Protein AF-A0A7R9MLM1-F1 (afdb_monomer_lite)

Radius of gyration: 20.59 Å; chains: 1; bounding box: 39×46×53 Å

Secondary structure (DSSP, 8-state):
----TTTTSHHHHHHHHHHHHT--HHHHHHHHHSHHHHHHHHHHHHHHHT--TTPP-SS----BTTB--HHHHHHHHHHHHHHHHHH--S---GGGS-SHHHHHHH--S-S-PPPPP----

Foldseek 3Di:
DDDDPVVVPCLVSLVVVCVVVVHDNVVVVCCCVDPNVVVVVVVVVVVLCPDVVPNDDDPPFDADPNDGDPVLVVCCVVPVLQSCLVVDPDDRPPSSVDDPVVVVVVPPDDDDDDDDDDPDD

Structure (mmCIF, N/CA/C/O backbone):
data_AF-A0A7R9MLM1-F1
#
_entry.id   AF-A0A7R9MLM1-F1
#
loop_
_atom_site.group_PDB
_atom_site.id
_atom_site.type_symbol
_atom_site.label_atom_id
_atom_site.label_alt_id
_atom_site.label_comp_id
_atom_site.label_asym_id
_atom_site.label_entity_id
_atom_site.label_seq_id
_atom_site.pdbx_PDB_ins_code
_atom_site.Cartn_x
_atom_site.Cartn_y
_atom_site.Cartn_z
_atom_site.occupancy
_atom_site.B_iso_or_equiv
_atom_site.auth_seq_id
_atom_site.auth_comp_id
_atom_site.auth_asym_id
_atom_site.auth_atom_id
_atom_site.pdbx_PDB_model_num
ATOM 1 N N . MET A 1 1 ? 12.979 8.274 7.847 1.00 55.12 1 MET A N 1
ATOM 2 C CA . MET A 1 1 ? 12.009 7.830 6.824 1.00 55.12 1 MET A CA 1
ATOM 3 C C . MET A 1 1 ? 12.625 8.142 5.475 1.00 55.12 1 MET A C 1
ATOM 5 O O . MET A 1 1 ? 13.051 9.275 5.296 1.00 55.12 1 MET A O 1
ATOM 9 N N . TYR A 1 2 ? 12.780 7.151 4.598 1.00 66.75 2 TYR A N 1
ATOM 10 C CA . TYR A 1 2 ? 13.351 7.369 3.266 1.00 66.75 2 TYR A CA 1
ATOM 11 C C . TYR A 1 2 ? 12.462 8.353 2.502 1.00 66.75 2 TYR A C 1
ATOM 13 O O . TYR A 1 2 ? 11.253 8.144 2.411 1.00 66.75 2 TYR A O 1
ATOM 21 N N . SER A 1 3 ? 13.038 9.449 2.019 1.00 74.50 3 SER A N 1
ATOM 22 C CA . SER A 1 3 ? 12.321 10.452 1.240 1.00 74.50 3 SER A CA 1
ATOM 23 C C . SER A 1 3 ? 13.176 10.883 0.057 1.00 74.50 3 SER A C 1
ATOM 25 O O . SER A 1 3 ? 14.368 11.155 0.188 1.00 74.50 3 SER A O 1
ATOM 27 N N . SER A 1 4 ? 12.556 10.920 -1.118 1.00 84.44 4 SER A N 1
ATOM 28 C CA . SER A 1 4 ? 13.161 11.458 -2.330 1.00 84.44 4 SER A CA 1
ATOM 29 C C . SER A 1 4 ? 12.652 12.880 -2.539 1.00 84.44 4 SER A C 1
ATOM 31 O O . SER A 1 4 ? 11.447 13.137 -2.471 1.00 84.44 4 SER A O 1
ATOM 33 N N . LYS A 1 5 ? 13.555 13.815 -2.853 1.00 90.50 5 LYS A N 1
ATOM 34 C CA . LYS A 1 5 ? 13.168 15.164 -3.309 1.00 90.50 5 LYS A CA 1
ATOM 35 C C . LYS A 1 5 ? 12.452 15.122 -4.665 1.00 90.50 5 LYS A C 1
ATOM 37 O O . LYS A 1 5 ? 11.771 16.074 -5.029 1.00 90.50 5 LYS A O 1
ATOM 42 N N . ASN A 1 6 ? 12.569 14.000 -5.372 1.00 91.06 6 ASN A N 1
ATOM 43 C CA . ASN A 1 6 ? 11.951 13.718 -6.657 1.00 91.06 6 ASN A CA 1
ATOM 44 C C . ASN A 1 6 ? 10.641 12.927 -6.514 1.00 91.06 6 ASN A C 1
ATOM 46 O O . ASN A 1 6 ? 10.254 12.237 -7.449 1.00 91.06 6 ASN A O 1
ATOM 50 N N . TYR A 1 7 ? 9.927 13.022 -5.384 1.00 87.50 7 TYR A N 1
ATOM 51 C CA . TYR A 1 7 ? 8.660 12.299 -5.169 1.00 87.50 7 TYR A CA 1
ATOM 52 C C . TYR A 1 7 ? 7.611 12.541 -6.273 1.00 87.50 7 TYR A C 1
ATOM 54 O O . TYR A 1 7 ? 6.790 11.671 -6.549 1.00 87.50 7 TYR A O 1
ATOM 62 N N . SER A 1 8 ? 7.651 13.704 -6.933 1.00 92.44 8 SER A N 1
ATOM 63 C CA . SER A 1 8 ? 6.791 14.049 -8.073 1.00 92.44 8 SER A CA 1
ATOM 64 C C . SER A 1 8 ? 7.210 13.387 -9.392 1.00 92.44 8 SER A C 1
ATOM 66 O O . SER A 1 8 ? 6.484 13.467 -10.381 1.00 92.44 8 SER A O 1
ATOM 68 N N . LYS A 1 9 ? 8.366 12.716 -9.418 1.00 95.06 9 LYS A N 1
ATOM 69 C CA . LYS A 1 9 ? 8.929 11.964 -10.545 1.00 95.06 9 LYS A CA 1
ATOM 70 C C . LYS A 1 9 ? 9.139 10.503 -10.122 1.00 95.06 9 LYS A C 1
ATOM 72 O O . LYS A 1 9 ? 10.261 10.120 -9.788 1.00 95.06 9 LYS A O 1
ATOM 77 N N . PRO A 1 10 ? 8.086 9.664 -10.157 1.00 90.94 10 PRO A N 1
ATOM 78 C CA . PRO A 1 10 ? 8.118 8.324 -9.575 1.00 90.94 10 PRO A CA 1
ATOM 79 C C . PRO A 1 10 ? 9.257 7.432 -10.074 1.00 90.94 10 PRO A C 1
ATOM 81 O O . PRO A 1 10 ? 9.832 6.714 -9.270 1.00 90.94 10 PRO A O 1
ATOM 84 N N . ALA A 1 11 ? 9.628 7.503 -11.358 1.00 92.00 11 ALA A N 1
ATOM 85 C CA . ALA A 1 11 ? 10.742 6.717 -11.899 1.00 92.00 11 ALA A CA 1
ATOM 86 C C . ALA A 1 11 ? 12.098 7.116 -11.285 1.00 92.00 11 ALA A C 1
ATOM 88 O O . ALA A 1 11 ? 12.869 6.251 -10.887 1.00 92.00 11 ALA A O 1
ATOM 89 N N . VAL A 1 12 ? 12.346 8.421 -11.133 1.00 94.56 12 VAL A N 1
ATOM 90 C CA . VAL A 1 12 ? 13.576 8.944 -10.513 1.00 94.56 12 VAL A CA 1
ATOM 91 C C . VAL A 1 12 ? 13.614 8.584 -9.029 1.00 94.56 12 VAL A C 1
ATOM 93 O O . VAL A 1 12 ? 14.611 8.068 -8.533 1.00 94.56 12 VAL A O 1
ATOM 96 N N . ALA A 1 13 ? 12.503 8.795 -8.319 1.00 95.06 13 ALA A N 1
ATOM 97 C CA . ALA A 1 13 ? 12.398 8.407 -6.916 1.00 95.06 13 ALA A CA 1
ATOM 98 C C . ALA A 1 13 ? 12.552 6.888 -6.719 1.00 95.06 13 ALA A C 1
ATOM 100 O O . ALA A 1 13 ? 13.145 6.459 -5.732 1.00 95.06 13 ALA A O 1
ATOM 101 N N . ALA A 1 14 ? 12.038 6.069 -7.642 1.00 94.12 14 ALA A N 1
ATOM 102 C CA . ALA A 1 14 ? 12.149 4.616 -7.573 1.00 94.12 14 ALA A CA 1
ATOM 103 C C . ALA A 1 14 ? 13.601 4.143 -7.723 1.00 94.12 14 ALA A C 1
ATOM 105 O O . ALA A 1 14 ? 14.022 3.282 -6.952 1.00 94.12 14 ALA A O 1
ATOM 106 N N . GLU A 1 15 ? 14.380 4.723 -8.635 1.00 95.56 15 GLU A N 1
ATOM 107 C CA . GLU A 1 15 ? 15.812 4.427 -8.787 1.00 95.56 15 GLU A CA 1
ATOM 108 C C . GLU A 1 15 ? 16.615 4.799 -7.529 1.00 95.56 15 GLU A C 1
ATOM 110 O O . GLU A 1 15 ? 17.372 3.981 -6.989 1.00 95.56 15 GLU A O 1
ATOM 115 N N . GLU A 1 16 ? 16.393 6.006 -6.999 1.00 94.69 16 GLU A N 1
ATOM 116 C CA . GLU A 1 16 ? 17.035 6.480 -5.767 1.00 94.69 16 GLU A CA 1
ATOM 117 C C . GLU A 1 16 ? 16.718 5.569 -4.573 1.00 94.69 16 GLU A C 1
ATOM 119 O O . GLU A 1 16 ? 17.617 5.165 -3.828 1.00 94.69 16 GLU A O 1
ATOM 124 N N . CYS A 1 17 ? 15.440 5.228 -4.387 1.00 94.19 17 CYS A N 1
ATOM 125 C CA . CYS A 1 17 ? 14.990 4.355 -3.305 1.00 94.19 17 CYS A CA 1
ATOM 126 C C . CYS A 1 17 ? 15.513 2.926 -3.471 1.00 94.19 17 CYS A C 1
ATOM 128 O O . CYS A 1 17 ? 15.927 2.321 -2.483 1.00 94.19 17 CYS A O 1
ATOM 130 N N . SER A 1 18 ? 15.534 2.394 -4.696 1.00 95.12 18 SER A N 1
ATOM 131 C CA . SER A 1 18 ? 16.073 1.056 -4.977 1.00 95.12 18 SER A CA 1
ATOM 132 C C . SER A 1 18 ? 17.540 0.976 -4.573 1.00 95.12 18 SER A C 1
ATOM 134 O O . SER A 1 18 ? 17.930 0.046 -3.872 1.00 95.12 18 SER A O 1
ATOM 136 N N . THR A 1 19 ? 18.324 2.008 -4.892 1.00 92.94 19 THR A N 1
ATOM 137 C CA . THR A 1 19 ? 19.733 2.102 -4.489 1.00 92.94 19 THR A CA 1
ATOM 138 C C . THR A 1 19 ? 19.890 2.141 -2.965 1.00 92.94 19 THR A C 1
ATOM 140 O O . THR A 1 19 ? 20.679 1.381 -2.402 1.00 92.94 19 THR A O 1
ATOM 143 N N . GLN A 1 20 ? 19.110 2.977 -2.270 1.00 92.81 20 GLN A N 1
ATOM 144 C CA . GLN A 1 20 ? 19.156 3.088 -0.803 1.00 92.81 20 GLN A CA 1
ATOM 145 C C . GLN A 1 20 ? 18.770 1.781 -0.095 1.00 92.81 20 GLN A C 1
ATOM 147 O O . GLN A 1 20 ? 19.349 1.440 0.938 1.00 92.81 20 GLN A O 1
ATOM 152 N N . LEU A 1 21 ? 17.807 1.048 -0.657 1.00 94.56 21 LEU A N 1
ATOM 153 C CA . LEU A 1 21 ? 17.312 -0.226 -0.132 1.00 94.56 21 LEU A CA 1
ATOM 154 C C . LEU A 1 21 ? 18.092 -1.441 -0.659 1.00 94.56 21 LEU A C 1
ATOM 156 O O . LEU A 1 21 ? 17.808 -2.561 -0.242 1.00 94.56 21 LEU A O 1
ATOM 160 N N . LYS A 1 22 ? 19.095 -1.225 -1.522 1.00 96.25 22 LYS A N 1
ATOM 161 C CA . LYS A 1 22 ? 19.915 -2.267 -2.165 1.00 96.25 22 LYS A CA 1
ATOM 162 C C . LYS A 1 22 ? 19.095 -3.265 -2.995 1.00 96.25 22 LYS A C 1
ATOM 164 O O . LYS A 1 22 ? 19.420 -4.450 -3.045 1.00 96.25 22 LYS A O 1
ATOM 169 N N . PHE A 1 23 ? 18.040 -2.785 -3.647 1.00 96.06 23 PHE A N 1
ATOM 170 C CA . PHE A 1 23 ? 17.311 -3.532 -4.667 1.00 96.06 23 PHE A CA 1
ATOM 171 C C . PHE A 1 23 ? 17.918 -3.306 -6.056 1.00 96.06 23 PHE A C 1
ATOM 173 O O . PHE A 1 23 ? 18.446 -2.232 -6.344 1.00 96.06 23 PHE A O 1
ATOM 180 N N . ASP A 1 24 ? 17.808 -4.311 -6.927 1.00 97.44 24 ASP A N 1
ATOM 181 C CA . ASP A 1 24 ? 18.233 -4.209 -8.324 1.00 97.44 24 ASP A CA 1
ATOM 182 C C . ASP A 1 24 ? 17.259 -3.329 -9.120 1.00 97.44 24 ASP A C 1
ATOM 184 O O . ASP A 1 24 ? 16.157 -3.746 -9.490 1.00 97.44 24 ASP A O 1
ATOM 188 N N . TRP A 1 25 ? 17.681 -2.091 -9.382 1.00 96.00 25 TRP A N 1
ATOM 189 C CA . TRP A 1 25 ? 16.912 -1.144 -10.181 1.00 96.00 25 TRP A CA 1
ATOM 190 C C . TRP A 1 25 ? 16.686 -1.629 -11.616 1.00 96.00 25 TRP A C 1
ATOM 192 O O . TRP A 1 25 ? 15.593 -1.436 -12.147 1.00 96.00 25 TRP A O 1
ATOM 202 N N . SER A 1 26 ? 17.674 -2.283 -12.235 1.00 97.38 26 SER A N 1
ATOM 203 C CA . SER A 1 26 ? 17.564 -2.749 -13.621 1.00 97.38 26 SER A CA 1
ATOM 204 C C . SER A 1 26 ? 16.422 -3.751 -13.750 1.00 97.38 26 SER A C 1
ATOM 206 O O . SER A 1 26 ? 15.544 -3.580 -14.595 1.00 97.38 26 SER A O 1
ATOM 208 N N . ALA A 1 27 ? 16.372 -4.734 -12.847 1.00 97.81 27 ALA A N 1
ATOM 209 C CA . ALA A 1 27 ? 15.297 -5.722 -12.807 1.00 97.81 27 ALA A CA 1
ATOM 210 C C . ALA A 1 27 ? 13.917 -5.088 -12.533 1.00 97.81 27 ALA A C 1
ATOM 212 O O . ALA A 1 27 ? 12.921 -5.459 -13.163 1.00 97.81 27 ALA A O 1
ATOM 213 N N . ILE A 1 28 ? 13.836 -4.110 -11.620 1.00 97.00 28 ILE A N 1
ATOM 214 C CA . ILE A 1 28 ? 12.581 -3.395 -11.323 1.00 97.00 28 ILE A CA 1
ATOM 215 C C . ILE A 1 28 ? 12.102 -2.608 -12.546 1.00 97.00 28 ILE A C 1
ATOM 217 O O . ILE A 1 28 ? 10.926 -2.694 -12.907 1.00 97.00 28 ILE A O 1
ATOM 221 N N . ASN A 1 29 ? 12.990 -1.853 -13.192 1.00 96.81 29 ASN A N 1
ATOM 222 C CA . ASN A 1 29 ? 12.650 -1.014 -14.335 1.00 96.81 29 ASN A CA 1
ATOM 223 C C . ASN A 1 29 ? 12.283 -1.848 -15.571 1.00 96.81 29 ASN A C 1
ATOM 225 O O . ASN A 1 29 ? 11.319 -1.520 -16.268 1.00 96.81 29 ASN A O 1
ATOM 229 N N . GLU A 1 30 ? 12.984 -2.957 -15.815 1.00 98.00 30 GLU A N 1
ATOM 230 C CA . GLU A 1 30 ? 12.628 -3.920 -16.863 1.00 98.00 30 GLU A CA 1
ATOM 231 C C . GLU A 1 30 ? 11.229 -4.503 -16.624 1.00 98.00 30 GLU A C 1
ATOM 233 O O . GLU A 1 30 ? 10.393 -4.513 -17.529 1.00 98.00 30 GLU A O 1
ATOM 238 N N . CYS A 1 31 ? 10.923 -4.912 -15.389 1.00 97.56 31 CYS A N 1
ATOM 239 C CA . CYS A 1 31 ? 9.588 -5.384 -15.032 1.00 97.56 31 CYS A CA 1
ATOM 240 C C . CYS A 1 31 ? 8.526 -4.297 -15.254 1.00 97.56 31 CYS A C 1
ATOM 242 O O . CYS A 1 31 ? 7.530 -4.547 -15.937 1.00 97.56 31 CYS A O 1
ATOM 244 N N . ALA A 1 32 ? 8.745 -3.091 -14.721 1.00 96.62 32 ALA A N 1
ATOM 245 C CA . ALA A 1 32 ? 7.786 -1.988 -14.759 1.00 96.62 32 ALA A CA 1
ATOM 246 C C . ALA A 1 32 ? 7.481 -1.501 -16.185 1.00 96.62 32 ALA A C 1
ATOM 248 O O . ALA A 1 32 ? 6.330 -1.188 -16.493 1.00 96.62 32 ALA A O 1
ATOM 249 N N . SER A 1 33 ? 8.490 -1.460 -17.059 1.00 96.62 33 SER A N 1
ATOM 250 C CA . SER A 1 33 ? 8.342 -1.054 -18.466 1.00 96.62 33 SER A CA 1
ATOM 251 C C . SER A 1 33 ? 7.938 -2.208 -19.399 1.00 96.62 33 SER A C 1
ATOM 253 O O . SER A 1 33 ? 7.454 -1.983 -20.515 1.00 96.62 33 SER A O 1
ATOM 255 N N . GLY A 1 34 ? 8.090 -3.452 -18.944 1.00 97.56 34 GLY A N 1
ATOM 256 C CA . GLY A 1 34 ? 7.880 -4.657 -19.732 1.00 97.56 34 GLY A CA 1
ATOM 257 C C . GLY A 1 34 ? 6.454 -5.232 -19.706 1.00 97.56 34 GLY A C 1
ATOM 258 O O . GLY A 1 34 ? 5.534 -4.704 -19.071 1.00 97.56 34 GLY A O 1
ATOM 259 N N . PRO A 1 35 ? 6.239 -6.360 -20.412 1.00 98.38 35 PRO A N 1
ATOM 260 C CA . PRO A 1 35 ? 4.957 -7.066 -20.426 1.00 98.38 35 PRO A CA 1
ATOM 261 C C . PRO A 1 35 ? 4.503 -7.551 -19.046 1.00 98.38 35 PRO A C 1
ATOM 263 O O . PRO A 1 35 ? 3.306 -7.521 -18.762 1.00 98.38 35 PRO A O 1
ATOM 266 N N . LEU A 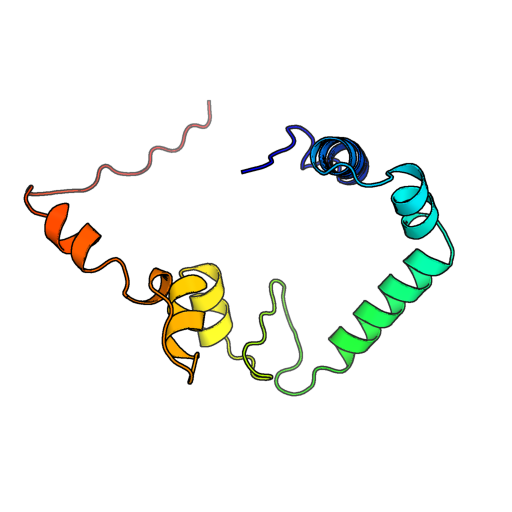1 36 ? 5.442 -7.963 -18.185 1.00 98.19 36 LEU A N 1
ATOM 267 C CA . LEU A 1 36 ? 5.133 -8.426 -16.832 1.00 98.19 36 LEU A CA 1
ATOM 268 C C . LEU A 1 36 ? 4.492 -7.312 -15.995 1.00 98.19 36 LEU A C 1
ATOM 270 O O . LEU A 1 36 ? 3.420 -7.523 -15.431 1.00 98.19 36 LEU A O 1
ATOM 274 N N . GLY A 1 37 ? 5.084 -6.113 -15.971 1.00 98.12 37 GLY A N 1
ATOM 275 C CA . GLY A 1 37 ? 4.531 -4.961 -15.256 1.00 98.12 37 GLY A CA 1
ATOM 276 C C . GLY A 1 37 ? 3.141 -4.579 -15.753 1.00 98.12 37 GLY A C 1
ATOM 277 O O . GLY A 1 37 ? 2.232 -4.383 -14.944 1.00 98.12 37 GLY A O 1
ATOM 278 N N . ARG A 1 38 ? 2.926 -4.572 -17.076 1.00 98.38 38 ARG A N 1
ATOM 279 C CA . ARG A 1 38 ? 1.584 -4.356 -17.651 1.00 98.38 38 ARG A CA 1
ATOM 280 C C . ARG A 1 38 ? 0.580 -5.406 -17.177 1.00 98.38 38 ARG A C 1
ATOM 282 O O . ARG A 1 38 ? -0.519 -5.043 -16.766 1.00 98.38 38 ARG A O 1
ATOM 289 N N . GLY A 1 39 ? 0.955 -6.685 -17.196 1.00 98.62 39 GLY A N 1
ATOM 290 C CA . GLY A 1 39 ? 0.102 -7.776 -16.718 1.00 98.62 39 GLY A CA 1
ATOM 291 C C . GLY A 1 39 ? -0.254 -7.642 -15.235 1.00 98.62 39 GLY A C 1
ATOM 292 O O . GLY A 1 39 ? -1.414 -7.804 -14.858 1.00 98.62 39 GLY A O 1
ATOM 293 N N . LEU A 1 40 ? 0.714 -7.275 -14.392 1.00 98.38 40 LEU A N 1
ATOM 294 C CA . LEU A 1 40 ? 0.487 -7.037 -12.963 1.00 98.38 40 LEU A CA 1
ATOM 295 C C . LEU A 1 40 ? -0.430 -5.830 -12.717 1.00 98.38 40 LEU A C 1
ATOM 297 O O . LEU A 1 40 ? -1.298 -5.886 -11.841 1.00 98.38 40 LEU A O 1
ATOM 301 N N . HIS A 1 41 ? -0.284 -4.758 -13.499 1.00 97.31 41 HIS A N 1
ATOM 302 C CA . HIS A 1 41 ? -1.150 -3.585 -13.399 1.00 97.31 41 HIS A CA 1
ATOM 303 C C . HIS A 1 41 ? -2.598 -3.907 -13.795 1.00 97.31 41 HIS A C 1
ATOM 305 O O . HIS A 1 41 ? -3.523 -3.565 -13.057 1.00 97.31 41 HIS A O 1
ATOM 311 N N . LEU A 1 42 ? -2.797 -4.640 -14.898 1.00 98.19 42 LEU A N 1
ATOM 312 C CA . LEU A 1 42 ? -4.116 -5.130 -15.317 1.00 98.19 42 LEU A CA 1
ATOM 313 C C . LEU A 1 42 ? -4.761 -5.995 -14.230 1.00 98.19 42 LEU A C 1
ATOM 315 O O . LEU A 1 42 ? -5.880 -5.707 -13.811 1.00 98.19 42 LEU A O 1
ATOM 319 N N . ARG A 1 43 ? -4.024 -6.974 -13.691 1.00 98.25 43 ARG A N 1
ATOM 320 C CA . ARG A 1 43 ? -4.502 -7.837 -12.599 1.00 98.25 43 ARG A CA 1
ATOM 321 C C . ARG A 1 43 ? -4.897 -7.040 -11.356 1.00 98.25 43 ARG A C 1
ATOM 323 O O . ARG A 1 43 ? -5.878 -7.362 -10.692 1.00 98.25 43 ARG A O 1
ATOM 330 N N . SER A 1 44 ? -4.148 -5.988 -11.032 1.00 96.25 44 SER A N 1
ATOM 331 C CA . SER A 1 44 ? -4.471 -5.101 -9.907 1.00 96.25 44 SER A CA 1
ATOM 332 C C . SER A 1 44 ? -5.786 -4.350 -10.153 1.00 96.25 44 SER A C 1
ATOM 334 O O . SER A 1 44 ? -6.606 -4.224 -9.241 1.00 96.25 44 SER A O 1
ATOM 336 N N . GLY A 1 45 ? -6.026 -3.917 -11.396 1.00 95.38 45 GLY A N 1
ATOM 337 C CA . GLY A 1 45 ? -7.299 -3.346 -11.835 1.00 95.38 45 GLY A CA 1
ATOM 338 C C . GLY A 1 45 ? -8.464 -4.334 -11.740 1.00 95.38 45 GLY A C 1
ATOM 339 O O . GLY A 1 45 ? -9.517 -3.977 -11.218 1.00 95.38 45 GLY A O 1
ATOM 340 N N . GLU A 1 46 ? -8.273 -5.581 -12.172 1.00 96.88 46 GLU A N 1
ATOM 341 C CA . GLU A 1 46 ? -9.280 -6.647 -12.060 1.00 96.88 46 GLU A CA 1
ATOM 342 C C . GLU A 1 46 ? -9.652 -6.924 -10.598 1.00 96.88 46 GLU A C 1
ATOM 344 O O . GLU A 1 46 ? -10.836 -6.976 -10.263 1.00 96.88 46 GLU A O 1
ATOM 349 N N . ILE A 1 47 ? -8.655 -7.026 -9.708 1.00 94.31 47 ILE A N 1
ATOM 350 C CA . ILE A 1 47 ? -8.873 -7.198 -8.263 1.00 94.31 47 ILE A CA 1
ATOM 351 C C . ILE A 1 47 ? -9.690 -6.028 -7.705 1.00 94.31 47 ILE A C 1
ATOM 353 O O . ILE A 1 47 ? -10.659 -6.250 -6.980 1.00 94.31 47 ILE A O 1
ATOM 357 N N . PHE A 1 48 ? -9.337 -4.789 -8.059 1.00 93.00 48 PHE A N 1
ATOM 358 C CA . PHE A 1 48 ? -10.052 -3.600 -7.595 1.00 93.00 48 PHE A CA 1
ATOM 359 C C . PHE A 1 48 ? -11.500 -3.552 -8.104 1.00 93.00 48 PHE A C 1
ATOM 361 O O . PHE A 1 48 ? -12.419 -3.271 -7.336 1.00 93.00 48 PHE A O 1
ATOM 368 N N . GLN A 1 49 ? -11.731 -3.873 -9.379 1.00 93.25 49 GLN A N 1
ATOM 369 C CA . GLN A 1 49 ? -13.070 -3.905 -9.979 1.00 93.25 49 GLN A CA 1
ATOM 370 C C . GLN A 1 49 ? -13.941 -5.049 -9.441 1.00 93.25 49 GLN A C 1
ATOM 372 O O . GLN A 1 49 ? -15.169 -4.928 -9.425 1.00 93.25 49 GLN A O 1
ATOM 377 N N . ALA A 1 50 ? -13.328 -6.141 -8.980 1.00 94.75 50 ALA A N 1
ATOM 378 C CA . ALA A 1 50 ? -14.026 -7.274 -8.382 1.00 94.75 50 ALA A CA 1
ATOM 379 C C . ALA A 1 50 ? -14.579 -6.985 -6.972 1.00 94.75 50 ALA A C 1
ATOM 381 O O . ALA A 1 50 ? -15.397 -7.760 -6.469 1.00 94.75 50 ALA A O 1
ATOM 382 N N . LEU A 1 51 ? -14.187 -5.879 -6.331 1.00 94.06 51 LEU A N 1
ATOM 383 C CA . LEU A 1 51 ? -14.729 -5.456 -5.039 1.00 94.06 51 LEU A CA 1
ATOM 384 C C . LEU A 1 51 ? -16.185 -4.981 -5.200 1.00 94.06 51 LEU A C 1
ATOM 386 O O . LEU A 1 51 ? -16.457 -3.975 -5.857 1.00 94.06 51 LEU A O 1
ATOM 390 N N . LYS A 1 52 ? -17.140 -5.705 -4.597 1.00 87.00 52 LYS A N 1
ATOM 391 C CA . LYS A 1 52 ? -18.587 -5.436 -4.758 1.00 87.00 52 LYS A CA 1
ATOM 392 C C . LYS A 1 52 ? -19.254 -4.766 -3.553 1.00 87.00 52 LYS A C 1
ATOM 394 O O . LYS A 1 52 ? -20.193 -4.000 -3.747 1.00 87.00 52 LYS A O 1
ATOM 399 N N . ASN A 1 53 ? -18.768 -5.014 -2.334 1.00 86.44 53 ASN A N 1
ATOM 400 C CA . ASN A 1 53 ? -19.466 -4.661 -1.092 1.00 86.44 53 ASN A CA 1
ATOM 401 C C . ASN A 1 53 ? -18.552 -3.905 -0.101 1.00 86.44 53 ASN A C 1
ATOM 403 O O . ASN A 1 53 ? -17.910 -4.548 0.727 1.00 86.44 53 ASN A O 1
ATOM 407 N N . PRO A 1 54 ? -18.497 -2.560 -0.150 1.00 91.00 54 PRO A N 1
ATOM 408 C CA . PRO A 1 54 ? -19.065 -1.698 -1.182 1.00 91.00 54 PRO A CA 1
ATOM 409 C C . PRO A 1 54 ? -18.183 -1.648 -2.436 1.00 91.00 54 PRO A C 1
ATOM 411 O O . PRO A 1 54 ? -16.990 -1.949 -2.396 1.00 91.00 54 PRO A O 1
ATOM 414 N N . LYS A 1 55 ? -18.775 -1.243 -3.564 1.00 92.25 55 LYS A N 1
ATOM 415 C CA . LYS A 1 55 ? -18.016 -0.944 -4.781 1.00 92.25 55 LYS A CA 1
ATOM 416 C C . LYS A 1 55 ? -17.107 0.271 -4.522 1.00 92.25 55 LYS A C 1
ATOM 418 O O . LYS A 1 55 ? -17.641 1.288 -4.067 1.00 92.25 55 LYS A O 1
ATOM 423 N N . PRO A 1 56 ? -15.798 0.207 -4.828 1.00 92.94 56 PRO A N 1
ATOM 424 C CA . PRO A 1 56 ? -14.887 1.333 -4.655 1.00 92.94 56 PRO A CA 1
ATOM 425 C C . PRO A 1 56 ? -15.304 2.565 -5.458 1.00 92.94 56 PRO A C 1
ATOM 427 O O . PRO A 1 56 ? -15.721 2.447 -6.612 1.00 92.94 56 PRO A O 1
ATOM 430 N N . LYS A 1 57 ? -15.184 3.753 -4.851 1.00 93.19 57 LYS A N 1
ATOM 431 C CA . LYS A 1 57 ? -15.590 5.035 -5.472 1.00 93.19 57 LYS A CA 1
ATOM 432 C C . LYS A 1 57 ? -14.515 6.119 -5.438 1.00 93.19 57 LYS A C 1
ATOM 434 O O . LYS A 1 57 ? -14.674 7.149 -6.082 1.00 93.19 57 LYS A O 1
ATOM 439 N N . TYR A 1 58 ? -13.455 5.908 -4.671 1.00 91.19 58 TYR A N 1
ATOM 440 C CA . TYR A 1 58 ? -12.395 6.879 -4.444 1.00 91.19 58 TYR A CA 1
ATOM 441 C C . TYR A 1 58 ? -11.113 6.157 -4.024 1.00 91.19 58 TYR A C 1
ATOM 443 O O . TYR A 1 58 ? -11.125 4.961 -3.724 1.00 91.19 58 TYR A O 1
ATOM 451 N N . VAL A 1 59 ? -10.014 6.904 -3.974 1.00 91.69 59 VAL A N 1
ATOM 452 C CA . VAL A 1 59 ? -8.748 6.476 -3.374 1.00 91.69 59 VAL A CA 1
ATOM 453 C C . VAL A 1 59 ? -8.391 7.431 -2.228 1.00 91.69 59 VAL A C 1
ATOM 455 O O . VAL A 1 59 ? -8.686 8.618 -2.314 1.00 91.69 59 VAL A O 1
ATOM 458 N N . ALA A 1 60 ? -7.780 6.978 -1.132 1.00 93.31 60 ALA A N 1
ATOM 459 C CA . ALA A 1 60 ? -7.439 5.590 -0.799 1.00 93.31 60 ALA A CA 1
ATOM 460 C C . ALA A 1 60 ? -8.672 4.739 -0.412 1.00 93.31 60 ALA A C 1
ATOM 462 O O . ALA A 1 60 ? -9.601 5.251 0.212 1.00 93.31 60 ALA A O 1
ATOM 463 N N . TRP A 1 61 ? -8.650 3.443 -0.766 1.00 95.69 61 TRP A N 1
ATOM 464 C CA . TRP A 1 61 ? -9.694 2.450 -0.457 1.00 95.69 61 TRP A CA 1
ATOM 465 C C . TRP A 1 61 ? -9.125 1.317 0.407 1.00 95.69 61 TRP A C 1
ATOM 467 O O . TRP A 1 61 ? -8.567 0.343 -0.100 1.00 95.69 61 TRP A O 1
ATOM 477 N N . ILE A 1 62 ? -9.211 1.471 1.726 1.00 95.62 62 ILE A N 1
ATOM 478 C CA . ILE A 1 62 ? -8.532 0.611 2.701 1.00 95.62 62 ILE A CA 1
ATOM 479 C C . ILE A 1 62 ? -9.471 -0.502 3.165 1.00 95.62 62 ILE A C 1
ATOM 481 O O . ILE A 1 62 ? -10.593 -0.242 3.596 1.00 95.62 62 ILE A O 1
ATOM 485 N N . ILE A 1 63 ? -8.997 -1.745 3.094 1.00 95.06 63 ILE A N 1
ATOM 486 C CA . ILE A 1 63 ? -9.714 -2.945 3.536 1.00 95.06 63 ILE A CA 1
ATOM 487 C C . ILE A 1 63 ? -8.950 -3.529 4.723 1.00 95.06 63 ILE A C 1
ATOM 489 O O . ILE A 1 63 ? -7.755 -3.797 4.611 1.00 95.06 63 ILE A O 1
ATOM 493 N N . VAL A 1 64 ? -9.630 -3.747 5.848 1.00 96.00 64 VAL A N 1
ATOM 494 C CA . VAL A 1 64 ? -9.054 -4.382 7.043 1.00 96.00 64 VAL A CA 1
ATOM 495 C C . VAL A 1 64 ? -9.828 -5.663 7.321 1.00 96.00 64 VAL A C 1
ATOM 497 O O . VAL A 1 64 ? -11.053 -5.638 7.406 1.00 96.00 64 VAL A O 1
ATOM 500 N N . ASN A 1 65 ? -9.121 -6.792 7.420 1.00 94.31 65 ASN A N 1
ATOM 501 C CA . ASN A 1 65 ? -9.708 -8.123 7.629 1.00 94.31 65 ASN A CA 1
ATOM 502 C C . ASN A 1 65 ? -10.844 -8.454 6.638 1.00 94.31 65 ASN A C 1
ATOM 504 O O . ASN A 1 65 ? -11.881 -8.992 7.013 1.00 94.31 65 ASN A O 1
ATOM 508 N N . GLY A 1 66 ? -10.660 -8.088 5.365 1.00 92.88 66 GLY A N 1
ATOM 509 C CA . GLY A 1 66 ? -11.639 -8.325 4.297 1.00 92.88 66 GLY A CA 1
ATOM 510 C C . GLY A 1 66 ? -12.832 -7.362 4.278 1.00 92.88 66 GLY A C 1
ATOM 511 O O . GLY A 1 66 ? -13.677 -7.481 3.394 1.00 92.88 66 GLY A O 1
ATOM 512 N N . VAL A 1 67 ? -12.901 -6.394 5.199 1.00 93.69 67 VAL A N 1
ATOM 513 C CA . VAL A 1 67 ? -14.023 -5.453 5.321 1.00 93.69 67 VAL A CA 1
ATOM 514 C C . VAL A 1 67 ? -13.582 -4.025 5.009 1.00 93.69 67 VAL A C 1
ATOM 516 O O . VAL A 1 67 ? -12.537 -3.557 5.463 1.00 93.69 67 VAL A O 1
ATOM 519 N N . HIS A 1 68 ? -14.422 -3.312 4.259 1.00 95.25 68 HIS A N 1
ATOM 520 C CA . HIS A 1 68 ? -14.305 -1.875 4.044 1.00 95.25 68 HIS A CA 1
ATOM 521 C C . HIS A 1 68 ? -15.552 -1.154 4.552 1.00 95.25 68 HIS A C 1
ATOM 523 O O . HIS A 1 68 ? -16.678 -1.541 4.243 1.00 95.25 68 HIS A O 1
ATOM 529 N N . THR A 1 69 ? -15.339 -0.055 5.269 1.00 96.06 69 THR A N 1
ATOM 530 C CA . THR A 1 69 ? -16.357 0.957 5.571 1.00 96.06 69 THR A CA 1
ATOM 531 C C . THR A 1 69 ? -15.706 2.336 5.520 1.00 96.06 69 THR A C 1
ATOM 533 O O . THR A 1 69 ? -14.499 2.457 5.750 1.00 96.06 69 THR A O 1
ATOM 536 N N . ASP A 1 70 ? -16.493 3.392 5.306 1.00 95.38 70 ASP A N 1
ATOM 537 C CA . ASP A 1 70 ? -15.973 4.766 5.351 1.00 95.38 70 ASP A CA 1
ATOM 538 C C . ASP A 1 70 ? -15.331 5.086 6.717 1.00 95.38 70 ASP A C 1
ATOM 540 O O . ASP A 1 70 ? -14.329 5.797 6.789 1.00 95.38 70 ASP A O 1
ATOM 544 N N . ALA A 1 71 ? -15.853 4.509 7.807 1.00 96.12 71 ALA A N 1
ATOM 545 C CA . ALA A 1 71 ? -15.286 4.649 9.148 1.00 96.12 71 ALA A CA 1
ATOM 546 C C . ALA A 1 71 ? -13.918 3.959 9.285 1.00 96.12 71 ALA A C 1
ATOM 548 O O . ALA A 1 71 ? -12.991 4.563 9.828 1.00 96.12 71 ALA A O 1
ATOM 549 N N . ILE A 1 72 ? -13.768 2.733 8.761 1.00 96.88 72 ILE A N 1
ATOM 550 C CA . ILE A 1 72 ? -12.471 2.036 8.681 1.00 96.88 72 ILE A CA 1
ATOM 551 C C . ILE A 1 72 ? -11.494 2.876 7.866 1.00 96.88 72 ILE A C 1
ATOM 553 O O . ILE A 1 72 ? -10.385 3.134 8.321 1.00 96.88 72 ILE A O 1
ATOM 557 N N . ASN A 1 73 ? -11.916 3.349 6.693 1.00 96.94 73 ASN A N 1
ATOM 558 C CA . ASN A 1 73 ? -11.062 4.106 5.790 1.00 96.94 73 ASN A CA 1
ATOM 559 C C . ASN A 1 73 ? -10.595 5.429 6.414 1.00 96.94 73 ASN A C 1
ATOM 561 O O . ASN A 1 73 ? -9.407 5.745 6.374 1.00 96.94 73 ASN A O 1
ATOM 565 N N . LYS A 1 74 ? -11.509 6.173 7.048 1.00 96.56 74 LYS A N 1
ATOM 566 C CA . LYS A 1 74 ? -11.191 7.406 7.780 1.00 96.56 74 LYS A CA 1
ATOM 567 C C . LYS A 1 74 ? -10.225 7.129 8.927 1.00 96.56 74 LYS A C 1
ATOM 569 O O . LYS A 1 74 ? -9.210 7.808 9.042 1.00 96.56 74 LYS A O 1
ATOM 574 N N . ARG A 1 75 ? -10.516 6.118 9.752 1.00 96.69 75 ARG A N 1
ATOM 575 C CA . ARG A 1 75 ? -9.686 5.781 10.913 1.00 96.69 75 ARG A CA 1
ATOM 576 C C . ARG A 1 75 ? -8.302 5.296 10.502 1.00 96.69 75 ARG A C 1
ATOM 578 O O . ARG A 1 75 ? -7.332 5.678 11.135 1.00 96.69 75 ARG A O 1
ATOM 585 N N . ALA A 1 76 ? -8.199 4.512 9.435 1.00 96.75 76 ALA A N 1
ATOM 586 C CA . ALA A 1 76 ? -6.926 4.065 8.889 1.00 96.75 76 ALA A CA 1
ATOM 587 C C . ALA A 1 76 ? -6.068 5.242 8.400 1.00 96.75 76 ALA A C 1
ATOM 589 O O . ALA A 1 76 ? -4.870 5.268 8.650 1.00 96.75 76 ALA A O 1
ATOM 590 N N . GLN A 1 77 ? -6.671 6.240 7.752 1.00 95.94 77 GLN A N 1
ATOM 591 C CA . GLN A 1 77 ? -5.939 7.431 7.311 1.00 95.94 77 GLN A CA 1
ATOM 592 C C . GLN A 1 77 ? -5.484 8.329 8.474 1.00 95.94 77 GLN A C 1
ATOM 594 O O . GLN A 1 77 ? -4.478 9.017 8.335 1.00 95.94 77 GLN A O 1
ATOM 599 N N . THR A 1 78 ? -6.188 8.327 9.614 1.00 95.75 78 THR A N 1
ATOM 600 C CA . THR A 1 78 ? -5.844 9.177 10.771 1.00 95.75 78 THR A CA 1
ATOM 601 C C . THR A 1 78 ? -5.016 8.479 11.856 1.00 95.75 78 THR A C 1
ATOM 603 O O . THR A 1 78 ? -4.184 9.114 12.491 1.00 95.75 78 THR A O 1
ATOM 606 N N . ASP A 1 79 ? -5.269 7.196 12.115 1.00 94.81 79 ASP A N 1
ATOM 607 C CA . ASP A 1 79 ? -4.648 6.375 13.165 1.00 94.81 79 ASP A CA 1
ATOM 608 C C . ASP A 1 79 ? -4.679 4.891 12.752 1.00 94.81 79 ASP A C 1
ATOM 610 O O . ASP A 1 79 ? -5.401 4.066 13.328 1.00 94.81 79 ASP A O 1
ATOM 614 N N . LEU A 1 80 ? -3.909 4.546 11.711 1.00 95.19 80 LEU A N 1
ATOM 615 C CA . LEU A 1 80 ? -3.793 3.162 11.244 1.00 95.19 80 LEU A CA 1
ATOM 616 C C . LEU A 1 80 ? -3.315 2.234 12.362 1.00 95.19 80 LEU A C 1
ATOM 618 O O . LEU A 1 80 ? -3.884 1.162 12.543 1.00 95.19 80 LEU A O 1
ATOM 622 N N . LEU A 1 81 ? -2.298 2.650 13.123 1.00 95.00 81 LEU A N 1
ATOM 623 C CA . LEU A 1 81 ? -1.737 1.839 14.201 1.00 95.00 81 LEU A CA 1
ATOM 624 C C . LEU A 1 81 ? -2.816 1.483 15.224 1.00 95.00 81 LEU A C 1
ATOM 626 O O . LEU A 1 81 ? -2.987 0.312 15.551 1.00 95.00 81 LEU A O 1
ATOM 630 N N . GLY A 1 82 ? -3.593 2.462 15.684 1.00 94.44 82 GLY A N 1
ATOM 631 C CA . GLY A 1 82 ? -4.674 2.212 16.621 1.00 94.44 82 GLY A CA 1
ATOM 632 C C . GLY A 1 82 ? -5.789 1.345 16.069 1.00 94.44 82 GLY A C 1
ATOM 633 O O . GLY A 1 82 ? -6.271 0.467 16.780 1.00 94.44 82 GLY A O 1
ATOM 634 N N . LEU A 1 83 ? -6.171 1.541 14.807 1.00 96.25 83 LEU A N 1
ATOM 635 C CA . LEU A 1 83 ? -7.135 0.664 14.148 1.00 96.25 83 LEU A CA 1
ATOM 636 C C . LEU A 1 83 ? -6.640 -0.790 14.111 1.00 96.25 83 LEU A C 1
ATOM 638 O O . LEU A 1 83 ? -7.398 -1.698 14.451 1.00 96.25 83 LEU A O 1
ATOM 642 N N . ILE A 1 84 ? -5.383 -1.027 13.731 1.00 95.88 84 ILE A N 1
ATOM 643 C CA . ILE A 1 84 ? -4.811 -2.380 13.695 1.00 95.88 84 ILE A CA 1
ATOM 644 C C . ILE A 1 84 ? -4.727 -2.970 15.104 1.00 95.88 84 ILE A C 1
ATOM 646 O O . ILE A 1 84 ? -5.152 -4.099 15.322 1.00 95.88 84 ILE A O 1
ATOM 650 N N . CYS A 1 85 ? -4.270 -2.200 16.087 1.00 95.62 85 CYS A N 1
ATOM 651 C CA . CYS A 1 85 ? -4.181 -2.655 17.472 1.00 95.62 85 CYS A CA 1
ATOM 652 C C . CYS A 1 85 ? -5.538 -2.977 18.107 1.00 95.62 85 CYS A C 1
ATOM 654 O O . CYS A 1 85 ? -5.614 -3.852 18.970 1.00 95.62 85 CYS A O 1
ATOM 656 N N . ASP A 1 86 ? -6.608 -2.294 17.705 1.00 94.56 86 ASP A N 1
ATOM 657 C CA . ASP A 1 86 ? -7.966 -2.593 18.168 1.00 94.56 86 ASP A CA 1
ATOM 658 C C . ASP A 1 86 ? -8.573 -3.804 17.457 1.00 94.56 86 ASP A C 1
ATOM 660 O O . ASP A 1 86 ? -9.355 -4.534 18.060 1.00 94.56 86 ASP A O 1
ATOM 664 N N . THR A 1 87 ? -8.221 -4.020 16.188 1.00 95.06 87 THR A N 1
ATOM 665 C CA . THR A 1 87 ? -8.749 -5.127 15.372 1.00 95.06 87 THR A CA 1
ATOM 666 C C . THR A 1 87 ? -7.946 -6.420 15.508 1.00 95.06 87 THR A C 1
ATOM 668 O O . THR A 1 87 ? -8.431 -7.481 15.115 1.00 95.06 87 THR A O 1
ATOM 671 N N . TYR A 1 88 ? -6.736 -6.360 16.064 1.00 94.88 88 TYR A N 1
ATOM 672 C CA . TYR A 1 88 ? -5.892 -7.524 16.295 1.00 94.88 88 TYR A CA 1
ATOM 673 C C . TYR A 1 88 ? -6.410 -8.369 17.463 1.00 94.88 88 TYR A C 1
ATOM 675 O O . TYR A 1 88 ? -6.554 -7.888 18.587 1.00 94.88 88 TYR A O 1
ATOM 683 N N . THR A 1 89 ? -6.661 -9.649 17.194 1.00 95.19 89 THR A N 1
ATOM 684 C CA . THR A 1 89 ? -7.256 -10.594 18.152 1.00 95.19 89 THR A CA 1
ATOM 685 C C . THR A 1 89 ? -6.225 -11.423 18.921 1.00 95.19 89 THR A C 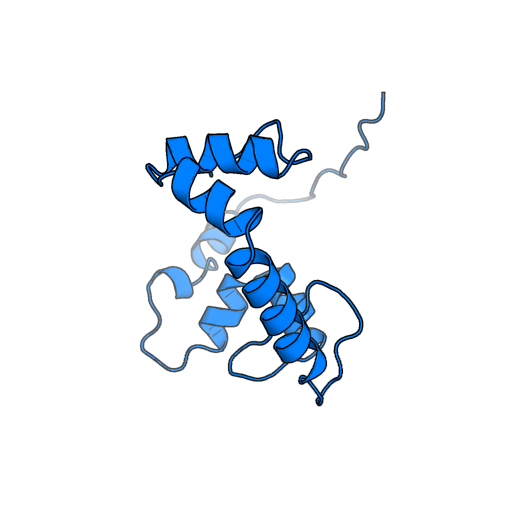1
ATOM 687 O O . THR A 1 89 ? -6.597 -12.168 19.824 1.00 95.19 89 THR A O 1
ATOM 690 N N . GLY A 1 90 ? -4.941 -11.334 18.560 1.00 94.25 90 GLY A N 1
ATOM 691 C CA . GLY A 1 90 ? -3.853 -12.029 19.250 1.00 94.25 90 GLY A CA 1
ATOM 692 C C . GLY A 1 90 ? -3.250 -11.225 20.412 1.00 94.25 90 GLY A C 1
ATOM 693 O O . GLY A 1 90 ? -3.699 -10.113 20.708 1.00 94.25 90 GLY A O 1
ATOM 694 N N . PRO A 1 91 ? -2.184 -11.746 21.053 1.00 94.69 91 PRO A N 1
ATOM 695 C CA . PRO A 1 91 ? -1.437 -11.024 22.081 1.00 94.69 91 PRO A CA 1
ATOM 696 C C . PRO A 1 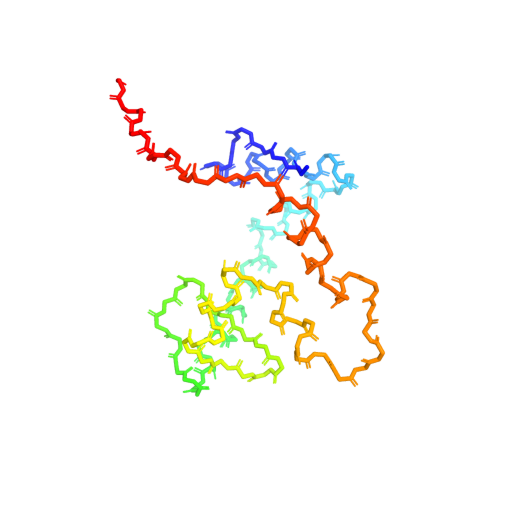91 ? -0.874 -9.712 21.531 1.00 94.69 91 PRO A C 1
ATOM 698 O O . PRO A 1 91 ? -0.027 -9.717 20.635 1.00 94.69 91 PRO A O 1
ATOM 701 N N . LYS A 1 92 ? -1.367 -8.580 22.040 1.00 92.25 92 LYS A N 1
ATOM 702 C CA . LYS A 1 92 ? -1.010 -7.262 21.509 1.00 92.25 92 LYS A CA 1
ATOM 703 C C . LYS A 1 92 ? 0.487 -6.979 21.725 1.00 92.25 92 LYS A C 1
ATOM 705 O O . LYS A 1 92 ? 0.940 -7.054 22.868 1.00 92.25 92 LYS A O 1
ATOM 710 N N . PRO A 1 93 ? 1.247 -6.630 20.666 1.00 91.75 93 PRO A N 1
ATOM 711 C CA . PRO A 1 93 ? 2.647 -6.238 20.811 1.00 91.75 93 PRO A CA 1
ATOM 712 C C . PRO A 1 93 ? 2.766 -4.923 21.590 1.00 91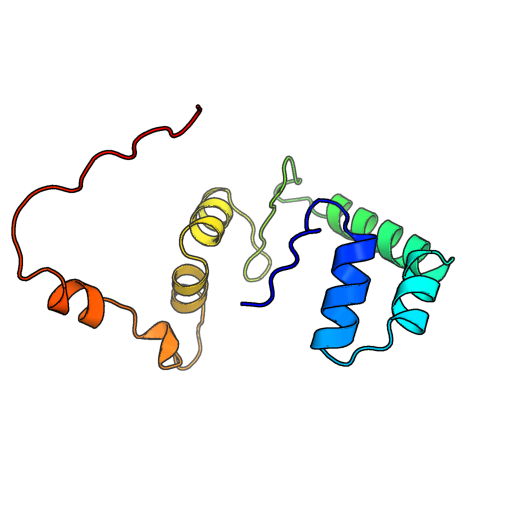.75 93 PRO A C 1
ATOM 714 O O . PRO A 1 93 ? 1.798 -4.169 21.699 1.00 91.75 93 PRO A O 1
ATOM 717 N N . ASP A 1 94 ? 3.965 -4.599 22.075 1.00 91.62 94 ASP A N 1
ATOM 718 C CA . ASP A 1 94 ? 4.206 -3.376 22.859 1.00 91.62 94 ASP A CA 1
ATOM 719 C C . ASP A 1 94 ? 3.804 -2.096 22.116 1.00 91.62 94 ASP A C 1
ATOM 721 O O . ASP A 1 94 ? 3.233 -1.185 22.713 1.00 91.62 94 ASP A O 1
ATOM 725 N N . ALA A 1 95 ? 3.976 -2.072 20.791 1.00 88.12 95 ALA A N 1
ATOM 726 C CA . ALA A 1 95 ? 3.514 -0.982 19.931 1.00 88.12 95 ALA A CA 1
ATOM 727 C C . ALA A 1 95 ? 1.997 -0.700 20.050 1.00 88.12 95 ALA A C 1
ATOM 729 O O . ALA A 1 95 ? 1.553 0.414 19.777 1.00 88.12 95 ALA A O 1
ATOM 730 N N . CYS A 1 96 ? 1.203 -1.686 20.483 1.00 89.81 96 CYS A N 1
ATOM 731 C CA . CYS A 1 96 ? -0.243 -1.585 20.674 1.00 89.81 96 CYS A CA 1
ATOM 732 C C . CYS A 1 96 ? -0.684 -1.208 22.083 1.00 89.81 96 CYS A C 1
ATOM 734 O O . CYS A 1 96 ? -1.871 -0.944 22.281 1.00 89.81 96 CYS A O 1
ATOM 736 N N . LYS A 1 97 ? 0.231 -1.133 23.054 1.00 82.31 97 LYS A N 1
ATOM 737 C CA . LYS A 1 97 ? -0.101 -0.696 24.418 1.00 82.31 97 LYS A CA 1
ATOM 738 C C . LYS A 1 97 ? -0.551 0.774 24.47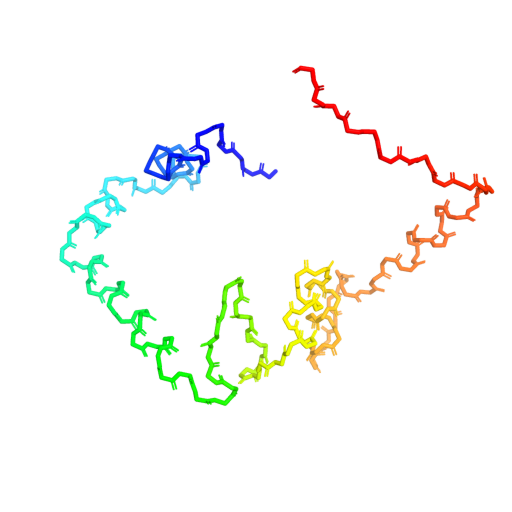9 1.00 82.31 97 LYS A C 1
ATOM 740 O O . LYS A 1 97 ? -1.100 1.164 25.495 1.00 82.31 97 LYS A O 1
ATOM 745 N N . LYS A 1 98 ? -0.399 1.515 23.363 1.00 63.72 98 LYS A N 1
ATOM 746 C CA . LYS A 1 98 ? -0.725 2.929 23.098 1.00 63.72 98 LYS A CA 1
ATOM 747 C C . LYS A 1 98 ? -0.261 3.883 24.200 1.00 63.72 98 LYS A C 1
ATOM 749 O O . LYS A 1 98 ? -0.781 3.846 25.299 1.00 63.72 98 LYS A O 1
ATOM 754 N N . VAL A 1 99 ? 0.627 4.815 23.834 1.00 53.78 99 VAL A N 1
ATOM 755 C CA . VAL A 1 99 ? 0.424 6.284 23.692 1.00 53.78 99 VAL A CA 1
ATOM 756 C C . VAL A 1 99 ? -0.395 7.053 24.763 1.00 53.78 99 VAL A C 1
ATOM 758 O O . VAL A 1 99 ? -0.229 8.259 24.872 1.00 53.78 99 VAL A O 1
ATOM 761 N N . TYR A 1 100 ? -1.217 6.421 25.599 1.00 43.75 100 TYR A N 1
ATOM 762 C CA . TYR A 1 100 ? -1.835 6.999 26.791 1.00 43.75 100 TYR A CA 1
ATOM 763 C C . TYR A 1 100 ? -0.825 7.336 27.888 1.00 43.75 100 TYR A C 1
ATOM 765 O O . TYR A 1 100 ? -1.059 8.290 28.620 1.00 43.75 100 TYR A O 1
ATOM 773 N N . GLU A 1 101 ? 0.309 6.637 27.981 1.00 46.78 101 GLU A N 1
ATOM 774 C CA . GLU A 1 101 ? 1.391 7.078 28.876 1.00 46.78 101 GLU A CA 1
ATOM 775 C C . GLU A 1 101 ? 2.085 8.325 28.317 1.00 46.78 101 GLU A C 1
ATOM 777 O O . GLU A 1 101 ? 2.295 9.287 29.040 1.00 46.78 101 GLU A O 1
ATOM 782 N N . VAL A 1 102 ? 2.292 8.397 26.997 1.00 49.72 102 VAL A N 1
ATOM 783 C CA . VAL A 1 102 ? 2.911 9.570 26.357 1.00 49.72 102 VAL A CA 1
ATOM 784 C C . VAL A 1 102 ? 1.984 10.796 26.390 1.00 49.72 102 VAL A C 1
ATOM 786 O O . VAL A 1 102 ? 2.449 11.904 26.627 1.00 49.72 102 VAL A O 1
ATOM 789 N N . PHE A 1 103 ? 0.668 10.638 26.211 1.00 46.31 103 PHE A N 1
ATOM 790 C CA . PHE A 1 103 ? -0.273 11.759 26.354 1.00 46.31 103 PHE A CA 1
ATOM 791 C C . PHE A 1 103 ? -0.456 12.186 27.821 1.00 46.31 103 PHE A C 1
ATOM 793 O O . PHE A 1 103 ? -0.517 13.382 28.086 1.00 46.31 103 PHE A O 1
ATOM 800 N N . ASN A 1 104 ? -0.483 11.269 28.791 1.00 48.66 104 ASN A N 1
ATOM 801 C CA . ASN A 1 104 ? -0.575 11.670 30.201 1.00 48.66 104 ASN A CA 1
ATOM 802 C C . ASN A 1 104 ? 0.734 12.272 30.746 1.00 48.66 104 ASN A C 1
ATOM 804 O O . ASN A 1 104 ? 0.662 13.125 31.629 1.00 48.66 104 ASN A O 1
ATOM 808 N N . ASP A 1 105 ? 1.896 11.918 30.187 1.00 51.75 105 ASP A N 1
ATOM 809 C CA . ASP A 1 105 ? 3.179 12.535 30.551 1.00 51.75 105 ASP A CA 1
ATOM 810 C C . ASP A 1 105 ? 3.398 13.914 29.900 1.00 51.75 105 ASP A C 1
ATOM 812 O O . ASP A 1 105 ? 4.042 14.778 30.497 1.00 51.75 105 ASP A O 1
ATOM 816 N N . ILE A 1 106 ? 2.841 14.175 28.709 1.00 51.28 106 ILE A N 1
ATOM 817 C CA . ILE A 1 106 ? 3.005 15.471 28.016 1.00 51.28 106 ILE A CA 1
ATOM 818 C C . ILE A 1 106 ? 1.990 16.530 28.495 1.00 51.28 106 ILE A C 1
ATOM 820 O O . ILE A 1 106 ? 2.293 17.723 28.462 1.00 51.28 106 ILE A O 1
ATOM 824 N N . TYR A 1 107 ? 0.807 16.144 28.993 1.00 46.25 107 TYR A N 1
ATOM 825 C CA . TYR A 1 107 ? -0.244 17.093 29.415 1.00 46.25 107 TYR A CA 1
ATOM 826 C C . TYR A 1 107 ? -0.186 17.537 30.887 1.00 46.25 107 TYR A C 1
ATOM 828 O O . TYR A 1 107 ? -1.185 17.981 31.455 1.00 46.25 107 TYR A O 1
ATOM 836 N N . ARG A 1 108 ? 1.010 17.572 31.483 1.00 50.75 108 ARG A N 1
ATOM 837 C CA . ARG A 1 108 ? 1.307 18.537 32.551 1.00 50.75 108 ARG A CA 1
ATOM 838 C C . ARG A 1 108 ? 1.932 19.795 31.937 1.00 50.75 108 ARG A C 1
ATOM 840 O O . ARG A 1 108 ? 3.105 20.035 32.163 1.00 50.75 108 ARG A O 1
ATOM 847 N N . ILE A 1 109 ? 1.158 20.588 31.184 1.00 44.38 109 ILE A N 1
ATOM 848 C CA . ILE A 1 109 ? 1.340 22.044 30.961 1.00 44.38 109 ILE A CA 1
ATOM 849 C C . ILE A 1 109 ? 0.032 22.633 30.376 1.00 44.38 109 ILE A C 1
ATOM 851 O O . ILE A 1 109 ? -0.628 21.969 29.572 1.00 44.38 109 ILE A O 1
ATOM 855 N N . PRO A 1 110 ? -0.386 23.846 30.795 1.00 44.78 110 PRO A N 1
ATOM 856 C CA . PRO A 1 110 ? -1.705 24.401 30.516 1.00 44.78 110 PRO A CA 1
ATOM 857 C C . PRO A 1 110 ? -1.773 25.189 29.195 1.00 44.78 110 PRO A C 1
ATOM 859 O O . PRO A 1 110 ? -0.794 25.779 28.761 1.00 44.78 110 PRO A O 1
ATOM 862 N N . ALA A 1 111 ? -2.992 25.249 28.648 1.00 41.84 111 ALA A N 1
ATOM 863 C CA . ALA A 1 111 ? -3.552 26.249 27.729 1.00 41.84 111 ALA A CA 1
ATOM 864 C C . ALA A 1 111 ? -2.901 26.507 26.340 1.00 41.84 111 ALA A C 1
ATOM 866 O O . ALA A 1 111 ? -1.869 27.148 26.207 1.00 41.84 111 ALA A O 1
ATOM 867 N N . GLN A 1 112 ? -3.714 26.164 25.326 1.00 45.34 112 GLN A N 1
ATOM 868 C CA . GLN A 1 112 ? -3.813 26.654 23.936 1.00 45.34 112 GLN A CA 1
ATOM 869 C C . GLN A 1 112 ? -2.778 26.202 22.877 1.00 45.34 112 GLN A C 1
ATOM 871 O O . GLN A 1 112 ? -1.590 26.485 22.998 1.00 45.34 112 GLN A O 1
ATOM 876 N N . PRO A 1 113 ? -3.231 25.580 21.762 1.00 45.75 113 PRO A N 1
ATOM 877 C CA . PRO A 1 113 ? -2.398 25.375 20.580 1.00 45.75 113 PRO A CA 1
ATOM 878 C C . PRO A 1 113 ? -2.302 26.661 19.731 1.00 45.75 113 PRO A C 1
ATOM 880 O O . PRO A 1 113 ? -3.316 27.337 19.535 1.00 45.75 113 PRO A O 1
ATOM 883 N N . PRO A 1 114 ? -1.126 26.993 19.168 1.00 43.56 114 PRO A N 1
ATOM 884 C CA . PRO A 1 114 ? -1.010 28.062 18.188 1.00 43.56 114 PRO A CA 1
ATOM 885 C C . PRO A 1 114 ? -1.621 27.641 16.844 1.00 43.56 114 PRO A C 1
ATOM 887 O O . PRO A 1 114 ? -1.397 26.539 16.345 1.00 43.56 114 PRO A O 1
ATOM 890 N N . SER A 1 115 ? -2.403 28.549 16.263 1.00 50.91 115 SER A N 1
ATOM 891 C CA . SER A 1 115 ? -2.996 28.457 14.927 1.00 50.91 115 SER A CA 1
ATOM 892 C C . SER A 1 115 ? -1.946 28.185 13.844 1.00 50.91 115 SER A 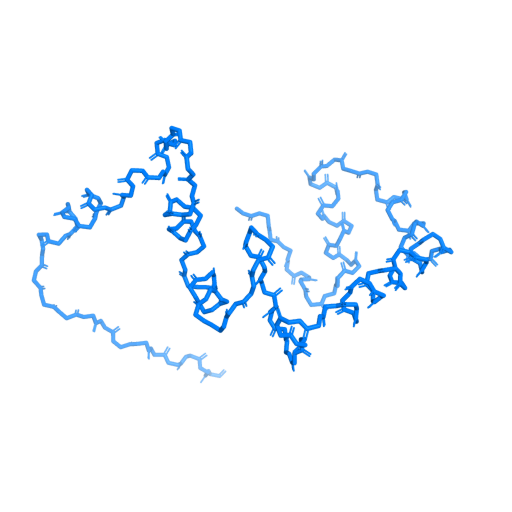C 1
ATOM 894 O O . SER A 1 115 ? -0.932 28.882 13.786 1.00 50.91 115 SER A O 1
ATOM 896 N N . CYS A 1 116 ? -2.215 27.236 12.943 1.00 41.28 116 CYS A N 1
ATOM 897 C CA . CYS A 1 116 ? -1.422 27.024 11.732 1.00 41.28 116 CYS A CA 1
ATOM 898 C C . CYS A 1 116 ? -1.445 28.290 10.856 1.00 41.28 116 CYS A C 1
ATOM 900 O O . CYS A 1 116 ? -2.515 28.721 10.426 1.00 41.28 116 CYS A O 1
ATOM 902 N N . ARG A 1 117 ? -0.277 28.887 10.597 1.00 40.00 117 ARG A N 1
ATOM 903 C CA . ARG A 1 117 ? -0.105 30.005 9.661 1.00 40.00 117 ARG A CA 1
ATOM 904 C C . ARG A 1 117 ? 0.205 29.439 8.265 1.00 40.00 117 ARG A C 1
ATOM 906 O O . ARG A 1 117 ? 1.069 28.579 8.139 1.00 40.00 117 ARG A O 1
ATOM 913 N N . ASP A 1 118 ? -0.565 29.879 7.268 1.00 50.03 118 ASP A N 1
ATOM 914 C CA . ASP A 1 118 ? -0.373 29.658 5.824 1.00 50.03 118 ASP A CA 1
ATOM 915 C C . ASP A 1 118 ? 0.874 30.437 5.375 1.00 50.03 118 ASP A C 1
ATOM 917 O O . ASP A 1 118 ? 0.844 31.667 5.347 1.00 50.03 118 ASP A O 1
ATOM 921 N N . ASP A 1 119 ? 1.966 29.735 5.062 1.00 42.44 119 ASP A N 1
ATOM 922 C CA . ASP A 1 119 ? 3.148 30.321 4.426 1.00 42.44 119 ASP A CA 1
ATOM 923 C C . ASP A 1 119 ? 3.055 30.123 2.903 1.00 42.44 119 ASP A C 1
ATOM 925 O O . ASP A 1 119 ? 3.679 29.239 2.312 1.00 42.44 119 ASP A O 1
ATOM 929 N N . ARG A 1 120 ? 2.257 30.982 2.261 1.00 45.38 120 ARG A N 1
ATOM 930 C CA . ARG A 1 120 ? 2.435 31.372 0.857 1.00 45.38 120 ARG A CA 1
ATOM 931 C C . ARG A 1 120 ? 2.994 32.791 0.825 1.00 45.38 120 ARG A C 1
ATOM 933 O O . ARG A 1 120 ? 2.258 33.752 1.040 1.00 45.38 120 ARG A O 1
ATOM 940 N N . GLY A 1 121 ? 4.299 32.885 0.586 1.00 38.00 121 GLY A N 1
ATOM 941 C CA . GLY A 1 121 ? 4.956 34.054 0.003 1.00 38.00 121 GLY A CA 1
ATOM 942 C C . GLY A 1 121 ? 5.175 33.810 -1.479 1.00 38.00 121 GLY A C 1
ATOM 943 O O . GLY A 1 121 ? 5.572 32.669 -1.810 1.00 38.00 121 GLY A O 1
#

InterPro domains:
  IPR004911 Gamma interferon inducible lysosomal thiol reductase GILT [PTHR13234] (11-99)

pLDDT: mean 84.34, std 19.52, range [38.0, 98.62]

Organism: NCBI:txid334625

Sequence (121 aa):
MYSSKNYSKPAVAAEECSTQLKFDWSAINECASGPLGRGLHLRSGEIFQALKNPKPKYVAWIIVNGVHTDAINKRAQTDLLGLICDTYTGPKPDACKKVYEVFNDIYRIPAQPPSCRDDRG